Protein AF-A0A6G3CJ97-F1 (afdb_monomer)

Sequence (48 aa):
ARTPEETALSIAAEIVAARRGGTGLPLTGGAEPIHREPGPERRVVSRL

Foldseek 3Di:
DPDPVLVVVLVVLCVCCVVPVNPSDRPPPDPDDPDDDPDDPPPPPPDD

Solvent-accessible surface area (backbone atoms only — not comparable to full-atom values): 3320 Å² total; per-residue (Å²): 106,94,48,71,68,49,42,54,49,52,54,53,46,41,57,49,13,77,75,70,77,48,88,57,71,70,82,67,85,59,97,62,77,91,71,75,76,82,65,79,76,82,75,77,77,79,81,128

Secondary structure (DSSP, 8-state):
--SHHHHHHHHHHHHHHHHHT-----STT-SS-SS-------------

pLDDT: mean 77.66, std 10.27, range [54.38, 93.38]

Mean predicted aligned error: 11.85 Å

Structure (mmCIF, N/CA/C/O backbone):
data_AF-A0A6G3CJ97-F1
#
_entry.id   AF-A0A6G3CJ97-F1
#
loop_
_atom_site.group_PDB
_atom_site.id
_atom_site.type_symbol
_atom_site.label_atom_id
_atom_site.label_alt_id
_atom_site.label_comp_id
_atom_site.label_asym_id
_atom_site.label_entity_id
_atom_site.label_seq_id
_atom_site.pdbx_PDB_ins_code
_atom_site.Cartn_x
_atom_site.Cartn_y
_atom_site.Cartn_z
_atom_site.occupancy
_atom_site.B_iso_or_equiv
_atom_site.auth_seq_id
_atom_site.auth_comp_id
_atom_site.auth_asym_id
_atom_site.auth_atom_id
_atom_site.pdbx_PDB_model_num
ATOM 1 N N . ALA A 1 1 ? 3.051 -5.232 -6.085 1.00 66.44 1 ALA A N 1
ATOM 2 C CA . ALA A 1 1 ? 3.680 -4.150 -6.859 1.00 66.44 1 ALA A CA 1
ATOM 3 C C . ALA A 1 1 ? 4.498 -4.763 -7.984 1.00 66.44 1 ALA A C 1
ATOM 5 O O . ALA A 1 1 ? 5.237 -5.708 -7.734 1.00 66.44 1 ALA A O 1
ATOM 6 N N . ARG A 1 2 ? 4.287 -4.298 -9.211 1.00 81.38 2 ARG A N 1
ATOM 7 C CA . ARG A 1 2 ? 4.957 -4.748 -10.436 1.00 81.38 2 ARG A CA 1
ATOM 8 C C . ARG A 1 2 ? 6.014 -3.748 -10.917 1.00 81.38 2 ARG A C 1
ATOM 10 O O . ARG A 1 2 ? 6.850 -4.135 -11.723 1.00 81.38 2 ARG A O 1
ATOM 17 N N . THR A 1 3 ? 6.020 -2.520 -10.386 1.00 88.19 3 THR A N 1
ATOM 18 C CA . THR A 1 3 ? 7.076 -1.515 -10.609 1.00 88.19 3 THR A CA 1
ATOM 19 C C . THR A 1 3 ? 7.632 -0.950 -9.285 1.00 88.19 3 THR A C 1
ATOM 21 O O . THR A 1 3 ? 6.997 -1.099 -8.226 1.00 88.19 3 THR A O 1
ATOM 24 N N . PRO A 1 4 ? 8.814 -0.299 -9.301 1.00 91.50 4 PRO A N 1
ATOM 25 C CA . PRO A 1 4 ? 9.342 0.429 -8.144 1.00 91.50 4 PRO A CA 1
ATOM 26 C C . PRO A 1 4 ? 8.394 1.523 -7.632 1.00 91.50 4 PRO A C 1
ATOM 28 O O . PRO A 1 4 ? 8.193 1.650 -6.425 1.00 91.50 4 PRO A O 1
ATOM 31 N N . GLU A 1 5 ? 7.750 2.265 -8.532 1.00 89.00 5 GLU A N 1
ATOM 32 C CA . GLU A 1 5 ? 6.792 3.327 -8.204 1.00 89.00 5 GLU A CA 1
ATOM 33 C C . GLU A 1 5 ? 5.560 2.753 -7.496 1.00 89.00 5 GLU A C 1
ATOM 35 O O . GLU A 1 5 ? 5.117 3.285 -6.477 1.00 89.00 5 GLU A O 1
ATOM 40 N N . GLU A 1 6 ? 5.041 1.618 -7.973 1.00 84.94 6 GLU A N 1
ATOM 41 C CA . GLU A 1 6 ? 3.936 0.915 -7.313 1.00 84.94 6 GLU A CA 1
ATOM 42 C C . GLU A 1 6 ? 4.319 0.425 -5.905 1.00 84.94 6 GLU A C 1
ATOM 44 O O . GLU A 1 6 ? 3.474 0.371 -5.005 1.00 84.94 6 GLU A O 1
A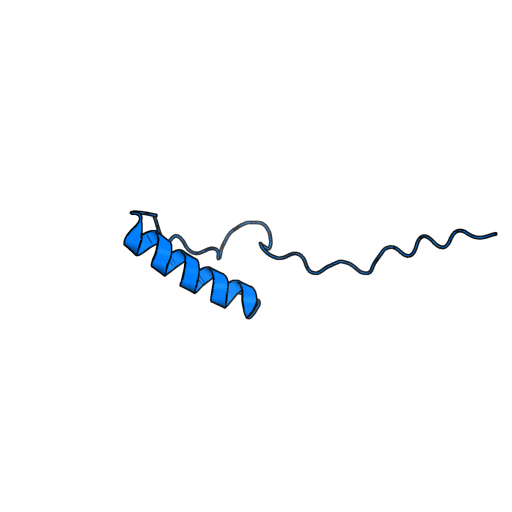TOM 49 N N . THR A 1 7 ? 5.591 0.081 -5.692 1.00 89.31 7 THR A N 1
ATOM 50 C CA . THR A 1 7 ? 6.108 -0.315 -4.374 1.00 89.31 7 THR A CA 1
ATOM 51 C C . THR A 1 7 ? 6.172 0.890 -3.438 1.00 89.31 7 THR A C 1
ATOM 53 O O . THR A 1 7 ? 5.670 0.819 -2.316 1.00 89.31 7 THR A O 1
ATOM 56 N N . ALA A 1 8 ? 6.707 2.019 -3.912 1.00 93.38 8 ALA A N 1
ATOM 57 C CA . ALA A 1 8 ? 6.758 3.266 -3.152 1.00 93.38 8 ALA A CA 1
ATOM 58 C C . ALA A 1 8 ? 5.353 3.740 -2.740 1.00 93.38 8 ALA A C 1
ATOM 60 O O . ALA A 1 8 ? 5.130 4.101 -1.582 1.00 93.38 8 ALA A O 1
ATOM 61 N N . LEU A 1 9 ? 4.385 3.667 -3.660 1.00 85.69 9 LEU A N 1
ATOM 62 C CA . LEU A 1 9 ? 2.992 4.009 -3.379 1.00 85.69 9 LEU A CA 1
ATOM 63 C C . LEU A 1 9 ? 2.362 3.072 -2.337 1.00 85.69 9 LEU A C 1
ATOM 65 O O . LEU A 1 9 ? 1.633 3.542 -1.466 1.00 85.69 9 LEU A O 1
ATOM 69 N N . SER A 1 10 ? 2.667 1.771 -2.390 1.00 84.50 10 SER A N 1
ATOM 70 C CA . SER A 1 10 ? 2.152 0.791 -1.420 1.00 84.50 10 SER A CA 1
ATOM 71 C C . SER A 1 10 ? 2.625 1.100 0.008 1.00 84.50 10 SER A C 1
ATOM 73 O O . SER A 1 10 ? 1.819 1.078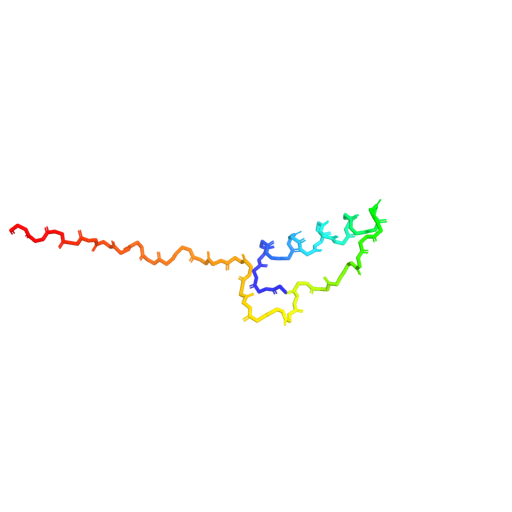 0.935 1.00 84.50 10 SER A O 1
ATOM 75 N N . ILE A 1 11 ? 3.897 1.481 0.180 1.00 89.50 11 ILE A N 1
ATOM 76 C CA . ILE A 1 11 ? 4.463 1.875 1.484 1.00 89.50 11 ILE A CA 1
ATOM 77 C C . ILE A 1 11 ? 3.829 3.181 1.986 1.00 89.50 11 ILE A C 1
ATOM 79 O O . ILE A 1 11 ? 3.437 3.291 3.149 1.00 89.50 11 ILE A O 1
ATOM 83 N N . ALA A 1 12 ? 3.698 4.184 1.111 1.00 91.25 12 ALA A N 1
ATOM 84 C CA . ALA A 1 12 ? 3.076 5.456 1.474 1.00 91.25 12 ALA A CA 1
ATOM 85 C C . ALA A 1 12 ? 1.611 5.271 1.912 1.00 91.25 12 ALA A C 1
ATOM 87 O O . ALA A 1 12 ? 1.173 5.882 2.891 1.00 91.25 12 ALA A O 1
ATOM 88 N N . ALA A 1 13 ? 0.869 4.400 1.221 1.00 86.00 13 ALA A N 1
ATOM 89 C CA . ALA A 1 13 ? -0.514 4.075 1.549 1.00 86.00 13 ALA A CA 1
ATOM 90 C C . ALA A 1 13 ? -0.648 3.436 2.941 1.00 86.00 13 ALA A C 1
ATOM 92 O O . ALA A 1 13 ? -1.543 3.820 3.695 1.00 86.00 13 ALA A O 1
ATOM 93 N N . GLU A 1 14 ? 0.262 2.534 3.317 1.00 88.81 14 GLU A N 1
ATOM 94 C CA . GLU A 1 14 ? 0.288 1.913 4.647 1.00 88.81 14 GLU A CA 1
ATOM 95 C C . GLU A 1 14 ? 0.490 2.953 5.764 1.00 88.81 14 GLU A C 1
ATOM 97 O O . GLU A 1 14 ? -0.268 2.988 6.736 1.00 88.81 14 GLU A O 1
ATOM 102 N N . ILE A 1 15 ? 1.439 3.883 5.590 1.00 91.12 15 ILE A N 1
ATOM 103 C CA . ILE A 1 15 ? 1.700 4.965 6.557 1.00 91.12 15 ILE A CA 1
ATOM 104 C C . ILE A 1 15 ? 0.471 5.868 6.728 1.00 91.12 15 ILE A C 1
ATOM 106 O O . ILE A 1 15 ? 0.117 6.246 7.848 1.00 91.12 15 ILE A O 1
ATOM 110 N N . VAL A 1 16 ? -0.179 6.246 5.624 1.00 89.19 16 VAL A N 1
ATOM 111 C CA . VAL A 1 16 ? -1.385 7.085 5.662 1.00 89.19 16 VAL A CA 1
ATOM 112 C C . VAL A 1 16 ? -2.535 6.344 6.338 1.00 89.19 16 VAL A C 1
ATOM 114 O O . VAL A 1 16 ? -3.200 6.929 7.194 1.00 89.19 16 VAL A O 1
ATOM 117 N N . ALA A 1 17 ? -2.742 5.068 6.006 1.00 88.81 17 ALA A N 1
ATOM 118 C CA . ALA A 1 17 ? -3.780 4.234 6.601 1.00 88.81 17 ALA A CA 1
ATOM 119 C C . ALA A 1 17 ? -3.615 4.132 8.124 1.00 88.81 17 ALA A C 1
ATOM 121 O O . ALA A 1 17 ? -4.557 4.453 8.852 1.00 88.81 17 ALA A O 1
ATOM 122 N N . ALA A 1 18 ? -2.403 3.827 8.601 1.00 86.50 18 ALA A N 1
ATOM 123 C CA . ALA A 1 18 ? -2.084 3.758 10.027 1.00 86.50 18 ALA A CA 1
ATOM 124 C C . ALA A 1 18 ? -2.352 5.081 10.770 1.00 86.50 18 ALA A C 1
ATOM 126 O O . ALA A 1 18 ? -2.746 5.076 11.933 1.00 86.50 18 ALA A O 1
ATOM 127 N N . ARG A 1 19 ? -2.170 6.229 10.104 1.00 90.88 19 ARG A N 1
ATOM 128 C CA . ARG A 1 19 ? -2.352 7.561 10.712 1.00 90.88 19 ARG A CA 1
ATOM 129 C C . ARG A 1 19 ? -3.770 8.117 10.612 1.00 90.88 19 ARG A C 1
ATOM 131 O O . ARG A 1 19 ? -4.116 9.020 11.369 1.00 90.88 19 ARG A O 1
ATOM 138 N N . ARG A 1 20 ? -4.563 7.660 9.643 1.00 90.12 20 ARG A N 1
ATOM 139 C CA . ARG A 1 20 ? -5.887 8.223 9.321 1.00 90.12 20 ARG A CA 1
ATOM 140 C C . ARG A 1 20 ? -7.040 7.239 9.543 1.00 90.12 20 ARG A C 1
ATOM 142 O O . ARG A 1 20 ? -8.178 7.608 9.283 1.00 90.12 20 ARG A O 1
ATOM 149 N N . GLY A 1 21 ? -6.762 6.020 10.010 1.00 81.06 21 GLY A N 1
ATOM 150 C CA . GLY A 1 21 ? -7.774 4.973 10.195 1.00 81.06 21 GLY A CA 1
ATOM 151 C C . GLY A 1 21 ? -8.236 4.335 8.880 1.00 81.06 21 GLY A C 1
ATOM 152 O O . GLY A 1 21 ? -9.372 3.880 8.781 1.00 81.06 21 GLY A O 1
ATOM 153 N N . GLY A 1 22 ? -7.380 4.340 7.854 1.00 81.94 22 GLY A N 1
ATOM 154 C CA . GLY A 1 22 ? -7.643 3.653 6.588 1.00 81.94 22 GLY A CA 1
ATOM 155 C C . GLY A 1 22 ? -7.450 2.138 6.710 1.00 81.94 22 GLY A C 1
ATOM 156 O O . GLY A 1 22 ? -6.766 1.665 7.612 1.00 81.94 22 GLY A O 1
ATOM 157 N N . THR A 1 23 ? -8.018 1.368 5.781 1.00 77.31 23 THR A N 1
ATOM 158 C CA . THR A 1 23 ? -7.986 -0.107 5.833 1.00 77.31 23 THR A CA 1
ATOM 159 C C . THR A 1 23 ? -6.627 -0.720 5.490 1.00 77.31 23 THR A C 1
ATOM 161 O O . THR A 1 23 ? -6.407 -1.889 5.785 1.00 77.31 23 THR A O 1
ATOM 164 N N . GLY A 1 24 ? -5.728 0.034 4.841 1.00 75.81 24 GLY A N 1
ATOM 165 C CA . GLY A 1 24 ? -4.410 -0.460 4.424 1.00 75.81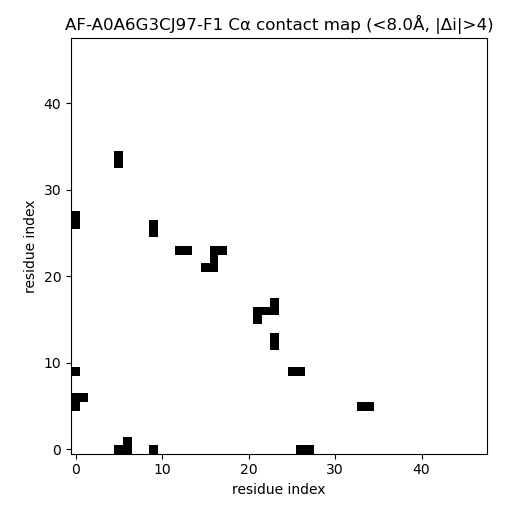 24 GLY A CA 1
ATOM 166 C C . GLY A 1 24 ? -4.473 -1.638 3.446 1.00 75.81 24 GLY A C 1
ATOM 167 O O . GLY A 1 24 ? -3.500 -2.379 3.328 1.00 75.81 24 GLY A O 1
ATOM 168 N N . LEU A 1 25 ? -5.616 -1.847 2.775 1.00 75.62 25 LEU A N 1
ATOM 169 C CA . LEU A 1 25 ? -5.775 -2.968 1.855 1.00 75.62 25 LEU A CA 1
ATOM 170 C C . LEU A 1 25 ? -4.727 -2.885 0.734 1.00 75.62 25 LEU A C 1
ATOM 172 O O . LEU A 1 25 ? -4.500 -1.796 0.196 1.00 75.62 25 LEU A O 1
ATOM 176 N N . PRO A 1 26 ? -4.102 -4.016 0.361 1.00 67.75 26 PRO A N 1
ATOM 177 C CA . PRO A 1 26 ? -3.104 -4.028 -0.693 1.00 67.75 26 PRO A CA 1
ATOM 178 C C . PRO A 1 26 ? -3.685 -3.482 -1.996 1.00 67.75 26 PRO A C 1
ATOM 180 O O . PRO A 1 26 ? -4.777 -3.861 -2.412 1.00 67.75 26 PRO A O 1
ATOM 183 N N . LEU A 1 27 ? -2.903 -2.661 -2.694 1.00 68.75 27 LEU A N 1
ATOM 184 C CA . LEU A 1 27 ? -3.201 -2.256 -4.072 1.00 68.75 27 LEU A CA 1
ATOM 185 C C . LEU A 1 27 ? -3.104 -3.438 -5.060 1.00 68.75 27 LEU A C 1
ATOM 187 O O . LEU A 1 27 ? -3.552 -3.366 -6.203 1.00 68.75 27 LEU A O 1
ATOM 191 N N . THR A 1 28 ? -2.505 -4.543 -4.620 1.00 66.81 28 THR A N 1
ATOM 192 C CA . THR A 1 28 ? -2.414 -5.813 -5.337 1.00 66.81 28 THR A CA 1
ATOM 193 C C . THR A 1 28 ? -3.781 -6.505 -5.388 1.00 66.81 28 THR A C 1
ATOM 195 O O . THR A 1 28 ? -4.381 -6.743 -4.347 1.00 66.81 28 THR A O 1
ATOM 198 N N . GLY A 1 29 ? -4.252 -6.874 -6.585 1.00 65.19 29 GLY A N 1
ATOM 199 C CA . GLY A 1 29 ? -5.531 -7.581 -6.786 1.00 65.19 29 GLY A CA 1
ATOM 200 C C . GLY A 1 29 ? -6.641 -6.745 -7.435 1.00 65.19 29 GLY A C 1
ATOM 201 O O . G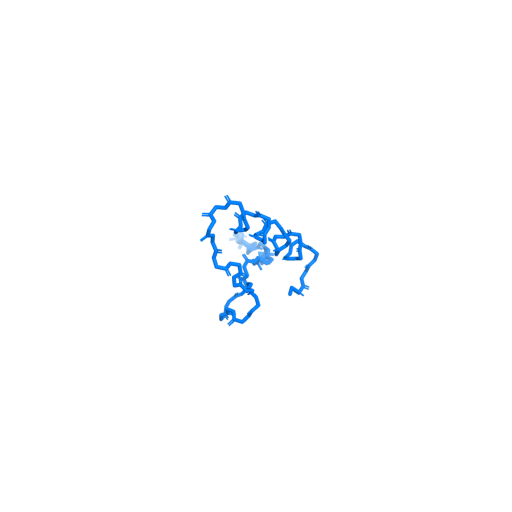LY A 1 29 ? -7.685 -7.292 -7.780 1.00 65.19 29 GLY A O 1
ATOM 202 N N . GLY A 1 30 ? -6.417 -5.445 -7.657 1.00 71.56 30 GLY A N 1
ATOM 203 C CA . GLY A 1 30 ? -7.272 -4.639 -8.530 1.00 71.56 30 GLY A CA 1
ATOM 204 C C . GLY A 1 30 ? -7.217 -5.127 -9.983 1.00 71.56 30 GLY A C 1
ATOM 205 O O . GLY A 1 30 ? -6.179 -5.601 -10.446 1.00 71.56 30 GLY A O 1
ATOM 206 N N . ALA A 1 31 ? -8.334 -5.008 -10.705 1.00 73.25 31 ALA A N 1
ATOM 207 C CA . ALA A 1 31 ? -8.458 -5.494 -12.083 1.00 73.25 31 ALA A CA 1
ATOM 208 C C . ALA A 1 31 ? -7.540 -4.763 -13.085 1.00 73.25 31 ALA A C 1
ATOM 210 O O . ALA A 1 31 ? -7.240 -5.305 -14.143 1.00 73.25 31 ALA A O 1
ATOM 211 N N . GLU A 1 32 ? -7.070 -3.559 -12.745 1.00 76.69 32 GLU A N 1
ATOM 212 C CA . GLU A 1 32 ? -6.313 -2.675 -13.634 1.00 76.69 32 GLU A CA 1
ATOM 213 C C . GLU A 1 32 ? -4.999 -2.193 -12.986 1.00 76.69 32 GLU A C 1
ATOM 215 O O . GLU A 1 32 ? -4.953 -1.990 -11.767 1.00 76.69 32 GLU A O 1
ATOM 220 N N . PRO A 1 33 ? -3.928 -1.967 -13.775 1.00 73.75 33 PRO A N 1
ATOM 221 C CA . PRO A 1 33 ? -2.732 -1.262 -13.316 1.00 73.75 33 PRO A CA 1
ATOM 222 C C . PRO A 1 33 ? -3.054 0.158 -12.831 1.00 73.75 33 PRO A C 1
ATOM 224 O O . PRO A 1 33 ? -3.821 0.884 -13.463 1.00 73.75 33 PRO A O 1
A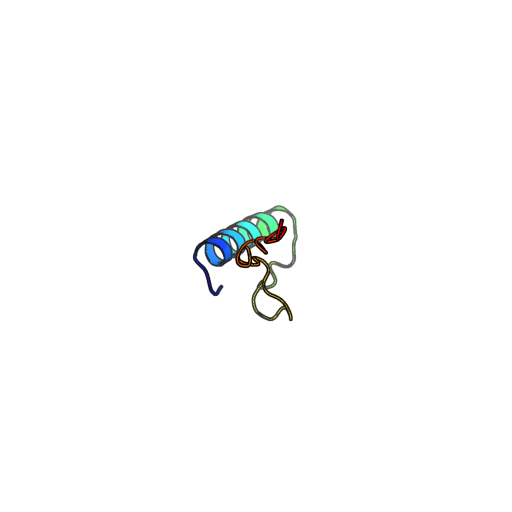TOM 227 N N . ILE A 1 34 ? -2.423 0.574 -11.730 1.00 77.31 34 ILE A N 1
ATOM 228 C CA . ILE A 1 34 ? -2.587 1.932 -11.179 1.00 77.31 34 ILE A CA 1
ATOM 229 C C . ILE A 1 34 ? -1.715 2.929 -11.949 1.00 77.31 34 ILE A C 1
ATOM 231 O O . ILE A 1 34 ? -2.087 4.091 -12.108 1.00 77.31 34 ILE A O 1
ATOM 235 N N . HIS A 1 35 ? -0.586 2.465 -12.487 1.00 71.88 35 HIS A N 1
ATOM 236 C CA . HIS A 1 35 ? 0.220 3.222 -13.430 1.00 71.88 35 HIS A CA 1
ATOM 237 C C . HIS A 1 35 ? 0.070 2.613 -14.826 1.00 71.88 35 HIS A C 1
ATOM 239 O O . HIS A 1 35 ? 0.380 1.441 -15.036 1.00 71.88 35 HIS A O 1
ATOM 245 N N . ARG A 1 36 ? -0.435 3.397 -15.782 1.00 77.69 36 ARG A N 1
ATOM 246 C CA . ARG A 1 36 ? -0.334 3.0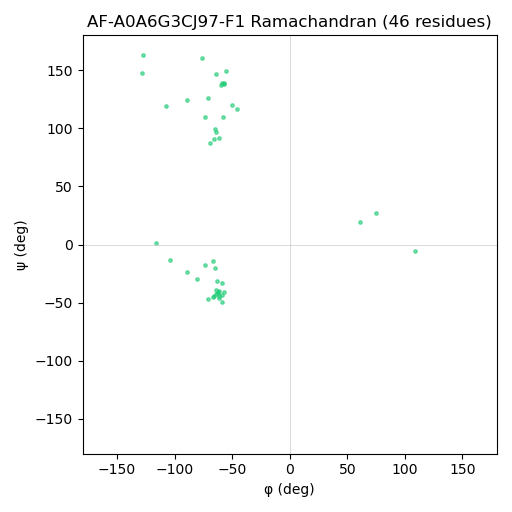48 -17.202 1.00 77.69 36 ARG A CA 1
ATOM 247 C C . ARG A 1 36 ? 0.967 3.636 -17.711 1.00 77.69 36 ARG A C 1
ATOM 249 O O . ARG A 1 36 ? 1.162 4.844 -17.588 1.00 77.69 36 ARG A O 1
ATOM 256 N N . GLU A 1 37 ? 1.828 2.802 -18.285 1.00 79.69 37 GLU A N 1
ATOM 257 C CA . GLU A 1 37 ? 2.934 3.335 -19.072 1.00 79.69 37 GLU A CA 1
ATOM 258 C C . GLU A 1 37 ? 2.356 4.213 -20.189 1.00 79.69 37 GLU A C 1
ATOM 260 O O . GLU A 1 37 ? 1.321 3.856 -20.772 1.00 79.69 37 GLU A O 1
ATOM 265 N N . PRO A 1 38 ? 2.969 5.373 -20.478 1.00 76.31 38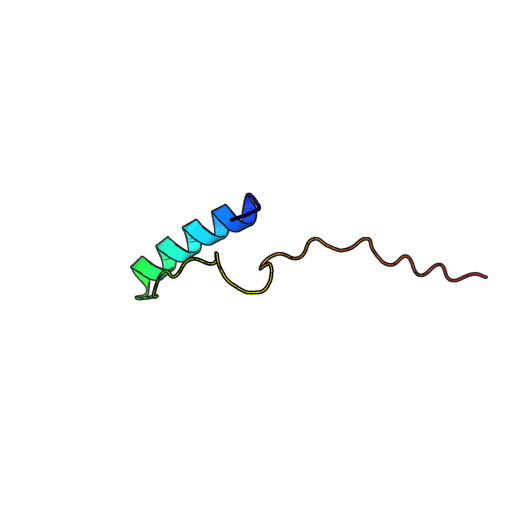 PRO A N 1
ATOM 266 C CA . PRO A 1 38 ? 2.582 6.156 -21.634 1.00 76.31 38 PRO A CA 1
ATOM 267 C C . PRO A 1 38 ? 2.746 5.266 -22.868 1.00 76.31 38 PRO A C 1
ATOM 269 O O . PRO A 1 38 ? 3.856 4.901 -23.251 1.00 76.31 38 PRO A O 1
ATOM 272 N N . GLY A 1 39 ? 1.615 4.870 -23.460 1.00 71.81 39 GLY A N 1
ATOM 273 C CA . GLY A 1 39 ? 1.613 4.138 -24.719 1.00 71.81 39 GLY A CA 1
ATOM 274 C C . GLY A 1 39 ? 2.380 4.945 -25.767 1.00 71.81 39 GLY A C 1
ATOM 275 O O .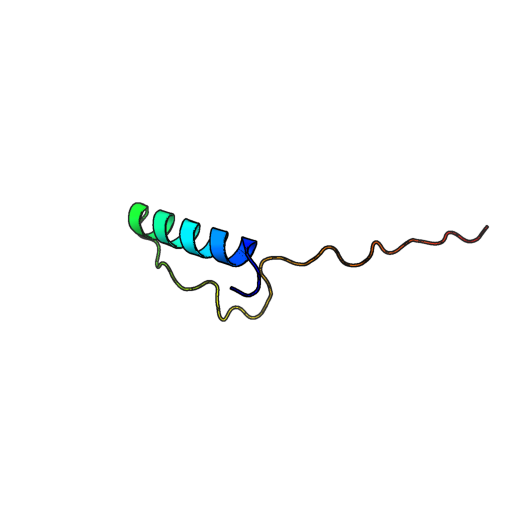 GLY A 1 39 ? 2.385 6.177 -25.680 1.00 71.81 39 GLY A O 1
ATOM 276 N N . PRO A 1 40 ? 3.034 4.286 -26.742 1.00 67.56 40 PRO A N 1
ATOM 277 C CA . PRO A 1 40 ? 3.806 4.983 -27.760 1.00 67.56 40 PRO A CA 1
ATOM 278 C C . PRO A 1 40 ? 2.924 6.074 -28.354 1.00 67.56 40 PRO A C 1
ATOM 280 O O . PRO A 1 40 ? 1.822 5.778 -28.829 1.00 67.56 40 PRO A O 1
ATOM 283 N N . GLU A 1 41 ? 3.373 7.329 -28.241 1.00 64.94 41 GLU A N 1
ATOM 284 C CA . GLU A 1 41 ? 2.638 8.484 -28.738 1.00 64.94 41 GLU A CA 1
ATOM 285 C C . GLU A 1 41 ? 2.154 8.142 -30.141 1.00 64.94 41 GLU A C 1
ATOM 287 O O . GLU A 1 41 ? 2.963 7.840 -31.026 1.00 64.94 41 GLU A O 1
ATOM 292 N N . ARG A 1 42 ? 0.829 8.093 -30.335 1.00 67.00 42 ARG A N 1
ATOM 293 C CA . ARG A 1 42 ? 0.241 7.868 -31.654 1.00 67.00 42 ARG A CA 1
ATOM 294 C C . ARG A 1 42 ? 0.693 9.035 -32.514 1.00 67.00 42 ARG A C 1
ATOM 296 O O . ARG A 1 42 ? 0.049 10.079 -32.532 1.00 67.00 42 ARG A O 1
ATOM 303 N N . ARG A 1 43 ? 1.821 8.861 -33.204 1.00 65.56 43 ARG A N 1
ATOM 304 C CA . ARG A 1 43 ? 2.336 9.805 -34.180 1.00 65.56 43 ARG A CA 1
ATOM 305 C C . ARG A 1 43 ? 1.294 9.836 -35.284 1.00 65.56 43 ARG A C 1
ATOM 307 O O . ARG A 1 43 ? 1.238 8.941 -36.126 1.00 65.56 43 ARG A O 1
ATOM 314 N N . VAL A 1 44 ? 0.412 10.828 -35.220 1.00 64.50 44 VAL A N 1
ATOM 315 C CA . VAL A 1 44 ? -0.505 11.152 -36.304 1.00 64.50 44 VAL A CA 1
ATOM 316 C C . VAL A 1 44 ? 0.389 11.619 -37.441 1.00 64.50 44 VAL A C 1
ATOM 318 O O . VAL A 1 44 ? 0.786 12.779 -37.511 1.00 64.50 44 VAL A O 1
ATOM 321 N N . VAL A 1 45 ? 0.799 10.681 -38.292 1.00 61.44 45 VAL A N 1
ATOM 322 C CA . VAL A 1 45 ? 1.450 10.99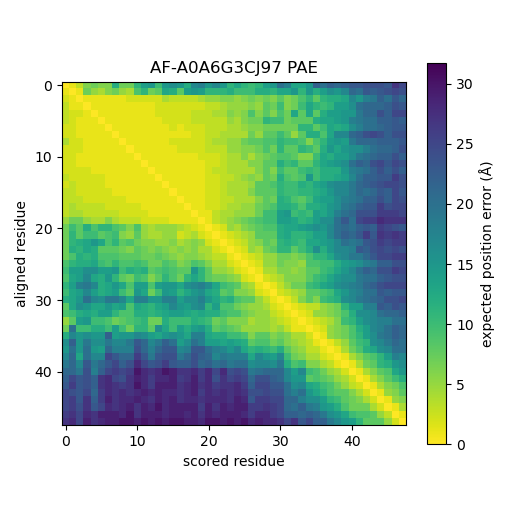8 -39.556 1.00 61.44 45 VAL A CA 1
ATOM 323 C C . VAL A 1 45 ? 0.388 11.632 -40.444 1.00 61.44 45 VAL A C 1
ATOM 325 O O . VAL A 1 45 ? -0.324 10.954 -41.180 1.00 61.44 45 VAL A O 1
ATOM 328 N N . SER A 1 46 ? 0.238 12.951 -40.317 1.00 54.38 46 SER A N 1
ATOM 329 C CA . SER A 1 46 ? -0.480 13.751 -41.299 1.00 54.38 46 SER A CA 1
ATOM 330 C C . SER A 1 46 ? 0.317 13.665 -42.595 1.00 54.38 46 SER A C 1
ATOM 332 O O . SER A 1 46 ? 1.370 14.283 -42.736 1.00 54.38 46 SER A O 1
ATOM 334 N N . ARG A 1 47 ? -0.144 12.796 -43.493 1.00 63.03 47 ARG A N 1
ATOM 335 C CA . ARG A 1 47 ? 0.392 12.637 -44.839 1.00 63.03 47 ARG A CA 1
ATOM 336 C C . ARG A 1 47 ? -0.071 13.863 -45.637 1.00 63.03 47 ARG A C 1
ATOM 338 O O . ARG A 1 47 ? -1.272 14.011 -45.849 1.00 63.03 47 ARG A O 1
ATOM 345 N N . LEU A 1 48 ? 0.865 14.749 -45.977 1.00 62.50 48 LEU A N 1
ATOM 346 C CA . LEU A 1 48 ? 0.725 15.698 -47.087 1.00 62.50 48 LEU A CA 1
ATOM 347 C C . LEU A 1 48 ? 1.200 15.011 -48.369 1.00 62.50 48 LEU A C 1
ATOM 349 O O . LEU A 1 48 ? 2.171 14.223 -48.268 1.00 62.50 48 LEU A O 1
#

Radius of gyration: 17.05 Å; Cα contacts (8 Å, |Δi|>4): 17; chains: 1; bounding box: 18×23×58 Å